Protein AF-A0A2N1M8S3-F1 (afdb_monomer)

Sequence (148 aa):
MSSIEKSQEIPKIRDFYKCYIYNEIRYNAAFYKNTVKIQTEELPTLDNLVKRKPHVYNSKWKCSMCFKDKETYSHLWKCEHLEQVYLNMIDKFQQYLQELILVNNQMENVNPDDIFKEISCCKIWDFNKAYNLSMLAKGFIYVDLVNS

Structure (mmCIF, N/CA/C/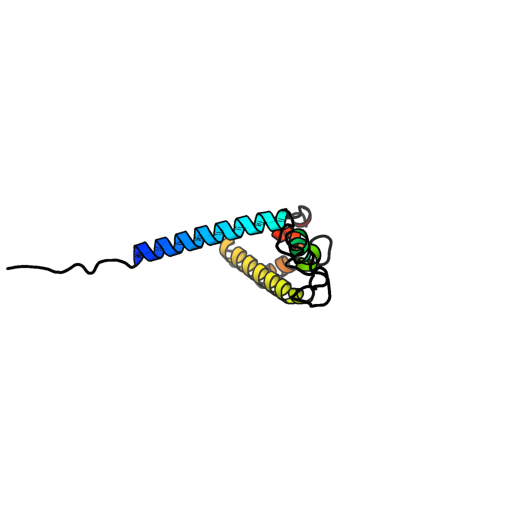O backbone):
data_AF-A0A2N1M8S3-F1
#
_entry.id   AF-A0A2N1M8S3-F1
#
loop_
_atom_site.group_PDB
_atom_site.id
_atom_site.type_symbol
_atom_site.label_atom_id
_atom_site.label_alt_id
_atom_site.label_comp_id
_atom_site.label_asym_id
_atom_site.label_entity_id
_atom_site.label_seq_id
_atom_site.pdbx_PDB_ins_code
_atom_site.Cartn_x
_atom_site.Cartn_y
_atom_site.Cartn_z
_atom_site.occupancy
_atom_site.B_iso_or_equiv
_atom_site.auth_seq_id
_atom_site.auth_comp_id
_atom_site.auth_asym_id
_atom_site.auth_atom_id
_atom_site.pdbx_PDB_model_num
ATOM 1 N N . MET A 1 1 ? 17.431 67.688 23.725 1.00 36.88 1 MET A N 1
ATOM 2 C CA . MET A 1 1 ? 17.643 67.473 22.275 1.00 36.88 1 MET A CA 1
ATOM 3 C C . MET A 1 1 ? 18.241 66.088 22.134 1.00 36.88 1 MET A C 1
ATOM 5 O O . MET A 1 1 ? 19.374 65.892 22.535 1.00 36.88 1 MET A O 1
ATOM 9 N N . SER A 1 2 ? 17.390 65.072 22.046 1.00 39.56 2 SER A N 1
ATOM 10 C CA . SER A 1 2 ? 16.729 64.535 20.839 1.00 39.56 2 SER A CA 1
ATOM 11 C C . SER A 1 2 ? 17.478 63.269 20.422 1.00 39.56 2 SER A C 1
ATOM 13 O O . SER A 1 2 ? 18.630 63.342 20.014 1.00 39.56 2 SER A O 1
ATOM 15 N N . SER A 1 3 ? 16.930 62.109 20.776 1.00 47.66 3 SER A N 1
ATOM 16 C CA . SER A 1 3 ? 16.146 61.264 19.862 1.00 47.66 3 SER A CA 1
ATOM 17 C C . SER A 1 3 ? 17.050 60.514 18.893 1.00 47.66 3 SER A C 1
ATOM 19 O O . SER A 1 3 ? 17.676 61.140 18.052 1.00 47.66 3 SER A O 1
ATOM 21 N N . ILE A 1 4 ? 17.080 59.188 19.021 1.00 39.88 4 ILE A N 1
ATOM 22 C CA . ILE A 1 4 ? 16.943 58.192 17.947 1.00 39.88 4 ILE A CA 1
ATOM 23 C C . ILE A 1 4 ? 16.958 56.831 18.669 1.00 39.88 4 ILE A C 1
ATOM 25 O O . ILE A 1 4 ? 17.985 56.172 18.818 1.00 39.88 4 ILE A O 1
ATOM 29 N N . GLU A 1 5 ? 15.793 56.424 19.176 1.00 44.25 5 GLU A N 1
ATOM 30 C CA . GLU A 1 5 ? 15.489 55.002 19.328 1.00 44.25 5 GLU A CA 1
ATOM 31 C C . GLU A 1 5 ? 15.394 54.444 17.906 1.00 44.25 5 GLU A C 1
ATOM 33 O O . GLU A 1 5 ? 14.417 54.679 17.193 1.00 44.25 5 GLU A O 1
ATOM 38 N N . LYS A 1 6 ? 16.448 53.766 17.440 1.00 41.09 6 LYS A N 1
ATOM 39 C CA . LYS A 1 6 ? 16.323 52.918 16.255 1.00 41.09 6 LYS A CA 1
ATOM 40 C C . LYS A 1 6 ? 15.478 51.728 16.673 1.00 41.09 6 LYS A C 1
ATOM 42 O O . LYS A 1 6 ? 15.955 50.849 17.386 1.00 41.09 6 LYS A O 1
ATOM 47 N N . SER A 1 7 ? 14.225 51.746 16.237 1.00 45.31 7 SER A N 1
ATOM 48 C CA . SER A 1 7 ? 13.371 50.576 16.115 1.00 45.31 7 SER A CA 1
ATOM 49 C C . SER A 1 7 ? 14.206 49.385 15.643 1.00 45.31 7 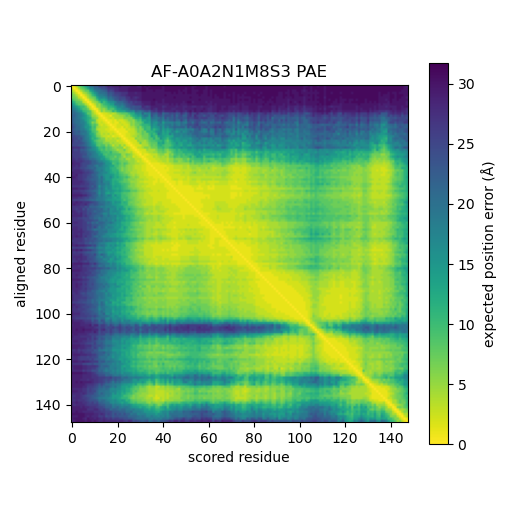SER A C 1
ATOM 51 O O . SER A 1 7 ? 14.668 49.337 14.503 1.00 45.31 7 SER A O 1
ATOM 53 N N . GLN A 1 8 ? 14.433 48.428 16.543 1.00 49.12 8 GLN A N 1
ATOM 54 C CA . GLN A 1 8 ? 14.851 47.090 16.154 1.00 49.12 8 GLN A CA 1
ATOM 55 C C . GLN A 1 8 ? 13.747 46.546 15.248 1.00 49.12 8 GLN A C 1
ATOM 57 O O . GLN A 1 8 ? 12.657 46.203 15.707 1.00 49.12 8 GLN A O 1
ATOM 62 N N . GLU A 1 9 ? 14.023 46.575 13.945 1.00 46.75 9 GLU A N 1
ATOM 63 C CA . GLU A 1 9 ? 13.202 45.996 12.892 1.00 46.75 9 GLU A CA 1
ATOM 64 C C . GLU A 1 9 ? 12.729 44.606 13.304 1.00 46.75 9 GLU A C 1
ATOM 66 O O . GLU A 1 9 ? 13.464 43.867 13.953 1.00 46.75 9 GLU A O 1
ATOM 71 N N . ILE A 1 10 ? 11.497 44.274 12.924 1.00 49.69 10 ILE A N 1
ATOM 72 C CA . ILE A 1 10 ? 10.813 43.000 13.130 1.00 49.69 10 ILE A CA 1
ATOM 73 C C . ILE A 1 10 ? 11.062 42.140 11.875 1.00 49.69 10 ILE A C 1
ATOM 75 O O . ILE A 1 10 ? 10.279 42.237 10.930 1.00 49.69 10 ILE A O 1
ATOM 79 N N . PRO A 1 11 ? 12.090 41.267 11.797 1.00 51.28 11 PRO A N 1
ATOM 80 C CA . PRO A 1 11 ? 12.325 40.415 10.637 1.00 51.28 11 PRO A CA 1
ATOM 81 C C . PRO A 1 11 ? 11.915 38.962 10.946 1.00 51.28 11 PRO A C 1
ATOM 83 O O . PRO A 1 11 ? 12.238 38.051 10.203 1.00 51.28 11 PRO A O 1
ATOM 86 N N . LYS A 1 12 ? 11.206 38.698 12.054 1.00 55.91 12 LYS A N 1
ATOM 87 C CA . LYS A 1 12 ? 10.995 37.319 12.543 1.00 55.91 12 LYS A CA 1
ATOM 88 C C . LYS A 1 12 ? 9.646 36.701 12.175 1.00 55.91 12 LYS A C 1
ATOM 90 O O . LYS A 1 12 ? 9.550 35.486 12.073 1.00 55.91 12 LYS A O 1
ATOM 95 N N . ILE A 1 13 ? 8.611 37.508 11.938 1.00 51.91 13 ILE A N 1
ATOM 96 C CA . ILE A 1 13 ? 7.247 36.994 11.711 1.00 51.91 13 ILE A CA 1
ATOM 97 C C . ILE A 1 13 ? 6.963 36.795 10.214 1.00 51.91 13 ILE A C 1
ATOM 99 O O . ILE A 1 13 ? 6.454 35.752 9.810 1.00 51.91 13 ILE A O 1
ATOM 103 N N . ARG A 1 14 ? 7.347 37.755 9.361 1.00 46.56 14 ARG A N 1
ATOM 104 C CA . ARG A 1 14 ? 7.103 37.681 7.908 1.00 46.56 14 ARG A CA 1
ATOM 105 C C . ARG A 1 14 ? 7.834 36.510 7.250 1.00 46.56 14 ARG A C 1
ATOM 107 O O . ARG A 1 14 ? 7.278 35.859 6.369 1.00 46.56 14 ARG A O 1
ATOM 114 N N . ASP A 1 15 ? 9.058 36.237 7.685 1.00 64.69 15 ASP A N 1
ATOM 115 C CA . ASP A 1 15 ? 9.873 35.158 7.127 1.00 64.69 15 ASP A CA 1
ATOM 116 C C . ASP A 1 15 ? 9.417 33.781 7.636 1.00 64.69 15 ASP A C 1
ATOM 118 O O . ASP A 1 15 ? 9.438 32.813 6.876 1.00 64.69 15 ASP A O 1
ATOM 122 N N . PHE A 1 16 ? 8.874 33.710 8.859 1.00 65.06 16 PHE A N 1
ATOM 123 C CA . PHE A 1 16 ? 8.205 32.515 9.378 1.00 65.06 16 PHE A CA 1
ATOM 124 C C . PHE A 1 16 ? 6.954 32.157 8.560 1.00 65.06 16 PHE A C 1
ATOM 126 O O . PHE A 1 16 ? 6.848 31.031 8.079 1.00 65.06 16 PHE A O 1
ATOM 133 N N . TYR A 1 17 ? 6.051 33.114 8.310 1.00 56.31 17 TYR A N 1
ATOM 134 C CA . TYR A 1 17 ? 4.852 32.863 7.495 1.00 56.31 17 TYR A CA 1
ATOM 135 C C . TYR A 1 17 ? 5.185 32.516 6.040 1.00 56.31 17 TYR A C 1
ATOM 137 O O . TYR A 1 17 ? 4.540 31.651 5.453 1.00 56.31 17 TYR A O 1
ATOM 145 N N . LYS A 1 18 ? 6.223 33.129 5.457 1.00 63.00 18 LYS A N 1
ATOM 146 C CA . LYS A 1 18 ? 6.707 32.743 4.122 1.00 63.00 18 LYS A CA 1
ATOM 147 C C . LYS A 1 18 ? 7.240 31.313 4.093 1.00 63.00 18 LYS A C 1
ATOM 149 O O . LYS A 1 18 ? 6.947 30.591 3.147 1.00 63.00 18 LYS A O 1
ATOM 154 N N . CYS A 1 19 ? 7.998 30.904 5.110 1.00 63.06 19 CYS A N 1
ATOM 155 C CA . CYS A 1 19 ? 8.498 29.536 5.240 1.00 63.06 19 CYS A CA 1
ATOM 156 C C . CYS A 1 19 ? 7.347 28.536 5.417 1.00 63.06 19 CYS A C 1
ATOM 158 O O . CYS A 1 19 ? 7.314 27.516 4.733 1.00 63.06 19 CYS A O 1
ATOM 160 N N . TYR A 1 20 ? 6.371 28.859 6.270 1.00 62.41 20 TYR A N 1
ATOM 161 C CA . TYR A 1 20 ? 5.179 28.042 6.488 1.00 62.41 20 TYR A CA 1
ATOM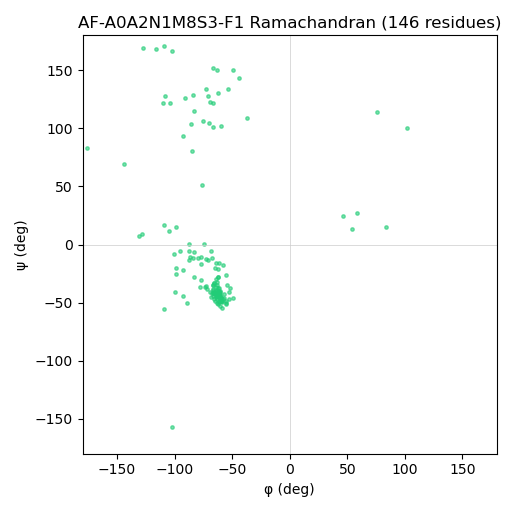 162 C C . TYR A 1 20 ? 4.386 27.844 5.192 1.00 62.41 20 TYR A C 1
ATOM 164 O O . TYR A 1 20 ? 4.226 26.710 4.752 1.00 62.41 20 TYR A O 1
ATOM 172 N N . ILE A 1 21 ? 4.007 28.933 4.514 1.00 66.50 21 ILE A N 1
ATOM 173 C CA . ILE A 1 21 ? 3.253 28.871 3.254 1.00 66.50 21 ILE A CA 1
ATOM 174 C C . ILE A 1 21 ? 4.060 28.164 2.158 1.00 66.50 21 ILE A C 1
ATOM 176 O O . ILE A 1 21 ? 3.513 27.370 1.400 1.00 66.50 21 ILE A O 1
ATOM 180 N N . TYR A 1 22 ? 5.371 28.402 2.065 1.00 66.81 22 TYR A N 1
ATOM 181 C CA . TYR A 1 22 ? 6.216 27.716 1.086 1.00 66.81 22 TYR A CA 1
ATOM 182 C C . TYR A 1 22 ? 6.271 26.204 1.335 1.00 66.81 22 TYR A C 1
ATOM 184 O O . TYR A 1 22 ? 6.150 25.419 0.392 1.00 66.81 22 TYR A O 1
ATOM 192 N N . ASN A 1 23 ? 6.427 25.789 2.593 1.00 58.56 23 ASN A N 1
ATOM 193 C CA . ASN A 1 23 ? 6.430 24.380 2.966 1.00 58.56 23 ASN A CA 1
ATOM 194 C C . ASN A 1 23 ? 5.057 23.742 2.749 1.00 58.56 23 ASN A C 1
ATOM 196 O O . ASN A 1 23 ? 5.000 22.629 2.239 1.00 58.56 23 ASN A O 1
ATOM 200 N N . GLU A 1 24 ? 3.973 24.454 3.046 1.00 60.62 24 GLU A N 1
ATOM 201 C CA . GLU A 1 24 ? 2.600 24.005 2.823 1.00 60.62 24 GLU A CA 1
ATOM 202 C C . GLU A 1 24 ? 2.299 23.834 1.326 1.00 60.62 24 GLU A C 1
ATOM 204 O O . GLU A 1 24 ? 1.867 22.766 0.899 1.00 60.62 24 GLU A O 1
ATOM 209 N N . ILE A 1 25 ? 2.631 24.822 0.485 1.00 66.06 25 ILE A N 1
ATOM 210 C CA . ILE A 1 25 ? 2.480 24.732 -0.977 1.00 66.06 25 ILE A CA 1
ATOM 211 C C . ILE A 1 25 ? 3.325 23.587 -1.541 1.00 66.06 25 ILE A C 1
ATOM 213 O O . ILE A 1 25 ? 2.855 22.821 -2.383 1.00 66.06 25 ILE A O 1
ATOM 217 N N . ARG A 1 26 ? 4.576 23.446 -1.090 1.00 65.06 26 ARG A N 1
ATOM 218 C CA . ARG A 1 26 ? 5.475 22.379 -1.544 1.00 65.06 26 ARG A CA 1
ATOM 219 C C . ARG A 1 26 ? 4.983 21.000 -1.110 1.00 65.06 26 ARG A C 1
ATOM 221 O O . ARG A 1 26 ? 5.046 20.069 -1.913 1.00 65.06 26 ARG A O 1
ATOM 228 N N . TYR A 1 27 ? 4.501 20.876 0.124 1.00 67.06 27 TYR A N 1
ATOM 229 C CA . TYR A 1 27 ? 3.905 19.654 0.653 1.00 67.06 27 TYR A CA 1
ATOM 230 C C . TYR A 1 27 ? 2.664 19.278 -0.152 1.00 67.06 27 TYR A C 1
ATOM 232 O O . TYR A 1 27 ? 2.595 18.169 -0.673 1.00 67.06 27 TYR A O 1
ATOM 240 N N . ASN A 1 28 ? 1.762 20.234 -0.372 1.00 68.00 28 ASN A N 1
ATOM 241 C CA . ASN A 1 28 ? 0.555 20.046 -1.166 1.00 68.00 28 ASN A CA 1
ATOM 242 C C . ASN A 1 28 ? 0.894 19.633 -2.603 1.00 68.00 28 ASN A C 1
ATOM 244 O O . ASN A 1 28 ? 0.392 18.627 -3.092 1.00 68.00 28 ASN A O 1
ATOM 248 N N . ALA A 1 29 ? 1.815 20.325 -3.277 1.00 69.88 29 ALA A N 1
ATOM 249 C CA . ALA A 1 29 ? 2.227 19.969 -4.634 1.00 69.88 29 ALA A CA 1
ATOM 250 C C . ALA A 1 29 ? 2.863 18.568 -4.717 1.00 69.88 29 ALA A C 1
ATOM 252 O O . ALA A 1 29 ? 2.590 17.815 -5.656 1.00 69.88 29 ALA A O 1
ATOM 253 N N . ALA A 1 30 ? 3.701 18.195 -3.743 1.00 70.00 30 ALA A N 1
ATOM 254 C CA . ALA A 1 30 ? 4.283 16.858 -3.666 1.00 70.00 30 ALA A CA 1
ATOM 255 C C . ALA A 1 30 ? 3.212 15.787 -3.404 1.00 70.00 30 ALA A C 1
ATOM 257 O O . ALA A 1 30 ? 3.221 14.740 -4.056 1.00 70.00 30 ALA A O 1
ATOM 258 N N . PHE A 1 31 ? 2.267 16.075 -2.511 1.00 72.00 31 PHE A N 1
ATOM 259 C CA . PHE A 1 31 ? 1.131 15.222 -2.186 1.00 72.00 31 PHE A CA 1
ATOM 260 C C . PHE A 1 31 ? 0.243 14.974 -3.414 1.00 72.00 31 PHE A C 1
ATOM 262 O O . PHE A 1 31 ? 0.054 13.821 -3.806 1.00 72.00 31 PHE A O 1
ATOM 269 N N . TYR A 1 32 ? -0.207 16.029 -4.103 1.00 73.62 32 TYR A N 1
ATOM 270 C CA . TYR A 1 32 ? -1.024 15.911 -5.318 1.00 73.62 32 TYR A CA 1
ATOM 271 C C . TYR A 1 32 ? -0.300 15.138 -6.424 1.00 73.62 32 TYR A C 1
ATOM 273 O O . TYR A 1 32 ? -0.864 14.226 -7.029 1.00 73.62 32 TYR A O 1
ATOM 281 N N . LYS A 1 33 ? 0.984 15.439 -6.657 1.00 79.81 33 LYS A N 1
ATOM 282 C CA . LYS A 1 33 ? 1.795 14.747 -7.668 1.00 79.81 33 LYS A CA 1
ATOM 283 C C . LYS A 1 33 ? 1.923 13.251 -7.390 1.00 79.81 33 LYS A C 1
ATOM 285 O O . LYS A 1 33 ? 1.900 12.453 -8.325 1.00 79.81 33 LYS A O 1
ATOM 290 N N . ASN A 1 34 ? 2.109 12.870 -6.130 1.00 77.81 34 ASN A N 1
ATOM 291 C CA . ASN A 1 34 ? 2.222 11.465 -5.753 1.00 77.81 34 ASN A CA 1
ATOM 292 C C . ASN A 1 34 ? 0.865 10.762 -5.809 1.00 77.81 34 ASN A C 1
ATOM 294 O O . ASN A 1 34 ? 0.810 9.633 -6.279 1.00 77.81 34 ASN A O 1
ATOM 298 N N . THR A 1 35 ? -0.218 11.448 -5.443 1.00 81.06 35 THR A N 1
ATOM 299 C CA . THR A 1 35 ? -1.587 10.918 -5.523 1.00 81.06 35 THR A CA 1
ATOM 300 C C . THR A 1 35 ? -1.952 10.527 -6.952 1.00 81.06 35 THR A C 1
ATOM 302 O O . THR A 1 35 ? -2.345 9.388 -7.191 1.00 81.06 35 THR A O 1
ATOM 305 N N . VAL A 1 36 ? -1.719 11.417 -7.926 1.00 85.12 36 VAL A N 1
ATOM 306 C CA . VAL A 1 36 ? -1.974 11.117 -9.347 1.00 85.12 36 VAL A CA 1
ATOM 307 C C . VAL A 1 36 ? -1.190 9.883 -9.786 1.00 85.12 36 VAL A C 1
ATOM 309 O O . VAL A 1 36 ? -1.758 8.969 -10.369 1.00 85.12 36 VAL A O 1
ATOM 312 N N . LYS A 1 37 ? 0.098 9.801 -9.438 1.00 88.56 37 LYS A N 1
ATOM 313 C CA . LYS A 1 37 ? 0.940 8.648 -9.789 1.00 88.56 37 LYS A CA 1
ATOM 314 C C . LYS A 1 37 ? 0.515 7.350 -9.111 1.00 88.56 37 LYS A C 1
ATOM 316 O O . LYS A 1 37 ? 0.726 6.282 -9.675 1.00 88.56 37 LYS A O 1
ATOM 321 N N . 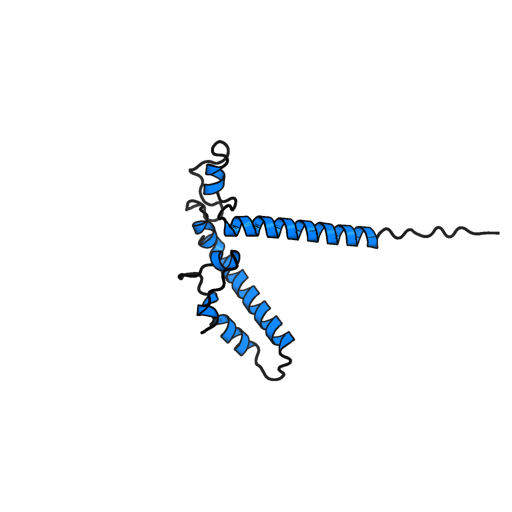ILE A 1 38 ? -0.017 7.417 -7.893 1.00 87.88 38 ILE A N 1
ATOM 322 C CA . ILE A 1 38 ? -0.570 6.250 -7.201 1.00 87.88 38 ILE A CA 1
ATOM 323 C C . ILE A 1 38 ? -1.811 5.765 -7.952 1.00 87.88 38 ILE A C 1
ATOM 325 O O . ILE A 1 38 ? -1.921 4.566 -8.200 1.00 87.88 38 ILE A O 1
ATOM 329 N N . GLN A 1 39 ? -2.694 6.678 -8.363 1.00 85.56 39 GLN A N 1
ATOM 330 C CA . GLN A 1 39 ? -3.912 6.362 -9.112 1.00 85.56 39 GLN A CA 1
ATOM 331 C C . GLN A 1 39 ? -3.627 5.807 -10.510 1.00 85.56 39 GLN A C 1
ATOM 333 O O . GLN A 1 39 ? -4.267 4.840 -10.915 1.00 85.56 39 GLN A O 1
ATOM 338 N N . THR A 1 40 ? -2.644 6.364 -11.217 1.00 88.88 40 THR A N 1
ATOM 339 C CA . THR A 1 40 ? -2.260 5.934 -12.572 1.00 88.88 40 THR A CA 1
ATOM 340 C C . THR A 1 40 ? -1.227 4.806 -12.596 1.00 88.88 40 THR A C 1
ATOM 342 O O . THR A 1 40 ? -0.815 4.378 -13.668 1.00 88.88 40 THR A O 1
ATOM 345 N N . GLU A 1 41 ? -0.790 4.318 -11.429 1.00 90.12 41 GLU A N 1
ATOM 346 C CA . GLU A 1 41 ? 0.268 3.303 -11.284 1.00 90.12 41 GLU A CA 1
ATOM 347 C C . GLU A 1 41 ? 1.623 3.713 -11.896 1.00 90.12 41 GLU A C 1
ATOM 349 O O . GLU A 1 41 ? 2.470 2.897 -12.257 1.00 90.12 41 GLU A O 1
ATOM 354 N N . GLU A 1 42 ? 1.866 5.020 -11.955 1.00 90.31 42 GLU A N 1
ATOM 355 C CA . GLU A 1 42 ? 3.027 5.659 -12.574 1.00 90.31 42 GLU A CA 1
ATOM 356 C C . GLU A 1 42 ? 4.129 6.055 -11.584 1.00 90.31 42 GLU A C 1
ATOM 358 O O . GLU A 1 42 ? 5.041 6.842 -11.912 1.00 90.31 42 GLU A O 1
ATOM 363 N N . LEU A 1 43 ? 4.052 5.514 -10.365 1.00 90.31 43 LEU A N 1
ATOM 364 C CA . LEU A 1 43 ? 5.102 5.620 -9.359 1.00 90.31 43 LEU A CA 1
ATOM 365 C C . LEU A 1 43 ? 6.470 5.242 -9.956 1.00 90.31 43 LEU A C 1
ATOM 367 O O . LEU A 1 43 ? 6.543 4.454 -10.904 1.00 90.31 43 LEU A O 1
ATOM 371 N N . PRO A 1 44 ? 7.571 5.819 -9.443 1.00 91.38 44 PRO A N 1
ATOM 372 C CA . PRO A 1 44 ? 8.919 5.551 -9.935 1.00 91.38 44 PRO A CA 1
ATOM 373 C C . PRO A 1 44 ? 9.437 4.185 -9.452 1.00 91.38 44 PRO A C 1
ATOM 375 O O . PRO A 1 44 ? 10.526 4.099 -8.900 1.00 91.38 44 PRO A O 1
ATOM 378 N N . THR A 1 45 ? 8.651 3.131 -9.647 1.00 93.75 45 THR A N 1
ATOM 379 C CA . THR A 1 45 ? 9.067 1.742 -9.460 1.00 93.75 45 THR A CA 1
ATOM 380 C C . THR A 1 45 ? 10.112 1.372 -10.503 1.00 93.75 45 THR A C 1
ATOM 382 O O . THR A 1 45 ? 10.118 1.918 -11.612 1.00 93.75 45 THR A O 1
ATOM 385 N N . LEU A 1 46 ? 10.995 0.430 -10.179 1.00 95.06 46 LEU A N 1
ATOM 386 C CA . LEU A 1 46 ? 12.044 -0.011 -11.095 1.00 95.06 46 LEU A CA 1
ATOM 387 C C . LEU A 1 46 ? 11.498 -0.428 -12.469 1.00 95.06 46 LEU A C 1
ATOM 389 O O . LEU A 1 46 ? 12.082 -0.065 -13.488 1.00 95.06 46 LEU A O 1
ATOM 393 N N . ASP A 1 47 ? 10.369 -1.138 -12.528 1.00 94.88 47 ASP A N 1
ATOM 394 C CA . ASP A 1 47 ? 9.750 -1.517 -13.801 1.00 94.88 47 ASP A CA 1
ATOM 395 C C . ASP A 1 47 ? 9.343 -0.302 -14.656 1.00 94.88 47 ASP A C 1
ATOM 397 O O . ASP A 1 47 ? 9.569 -0.298 -15.867 1.00 94.88 47 ASP A O 1
ATOM 401 N N . ASN A 1 48 ? 8.813 0.754 -14.040 1.00 95.38 48 ASN A N 1
ATOM 402 C CA . ASN A 1 48 ? 8.471 2.005 -14.708 1.00 95.38 48 ASN A CA 1
ATOM 403 C C . ASN A 1 48 ? 9.717 2.821 -15.075 1.00 95.38 48 ASN A C 1
ATOM 405 O O . ASN A 1 48 ? 9.757 3.448 -16.136 1.00 95.38 48 ASN A O 1
ATOM 409 N N . LEU A 1 49 ? 10.754 2.804 -14.237 1.00 95.88 49 LEU A N 1
ATOM 410 C CA . LEU A 1 49 ? 12.025 3.478 -14.502 1.00 95.88 49 LEU A CA 1
ATOM 411 C C . LEU A 1 49 ? 12.759 2.853 -15.695 1.00 95.88 49 LEU A C 1
ATOM 413 O O . LEU A 1 49 ? 13.228 3.587 -16.565 1.00 95.88 49 LEU A O 1
ATOM 417 N N . VAL A 1 50 ? 12.775 1.521 -15.797 1.00 96.19 50 VAL A N 1
ATOM 418 C CA . VAL A 1 50 ? 13.323 0.791 -16.952 1.00 96.19 50 VAL A CA 1
ATOM 419 C C . VAL A 1 50 ? 12.568 1.143 -18.236 1.00 96.19 50 VAL A C 1
ATOM 421 O O . VAL A 1 50 ? 13.208 1.404 -19.250 1.00 96.19 50 VAL A O 1
ATOM 424 N N . LYS A 1 51 ? 11.228 1.230 -18.203 1.00 94.88 51 LYS A N 1
ATOM 425 C CA . LYS A 1 51 ? 10.425 1.657 -19.369 1.00 94.88 51 LYS A CA 1
ATOM 426 C C . LYS A 1 51 ? 10.759 3.088 -19.810 1.00 94.88 51 LYS A C 1
ATOM 428 O O . LYS A 1 51 ? 10.869 3.354 -21.001 1.00 94.88 51 LYS A O 1
ATOM 433 N N . ARG A 1 52 ? 10.920 4.015 -18.857 1.00 95.62 52 ARG A N 1
ATOM 434 C CA . ARG A 1 52 ? 11.151 5.447 -19.133 1.00 95.62 52 ARG A CA 1
ATOM 435 C C . ARG A 1 52 ? 12.593 5.762 -19.542 1.00 95.62 52 ARG A C 1
ATOM 437 O O . ARG A 1 52 ? 12.808 6.661 -20.349 1.00 95.62 52 ARG A O 1
ATOM 444 N N . LYS A 1 53 ? 13.584 5.082 -18.953 1.00 96.06 53 LYS A N 1
ATOM 445 C CA . LYS A 1 53 ? 15.023 5.332 -19.166 1.00 96.06 53 LYS A CA 1
ATOM 446 C C . LYS A 1 53 ? 15.836 4.022 -19.149 1.00 96.06 53 LYS A C 1
ATOM 448 O O . LYS A 1 53 ? 16.647 3.819 -18.243 1.00 96.06 53 LYS A O 1
ATOM 453 N N . PRO A 1 54 ? 15.692 3.151 -20.164 1.00 96.12 54 PRO A N 1
ATOM 454 C CA . PRO A 1 54 ? 16.342 1.832 -20.188 1.00 96.12 54 PRO A CA 1
ATOM 455 C C . PRO A 1 54 ? 17.877 1.888 -20.251 1.00 96.12 54 PRO A C 1
ATOM 457 O O . PRO A 1 54 ? 18.543 0.929 -19.885 1.00 96.12 54 PRO A O 1
ATOM 460 N N . HIS A 1 55 ? 18.451 3.012 -20.691 1.00 96.19 55 HIS A N 1
ATOM 461 C CA . HIS A 1 55 ? 19.901 3.234 -20.700 1.00 96.19 55 HIS A CA 1
ATOM 462 C C . HIS A 1 55 ? 20.472 3.580 -19.313 1.00 96.19 55 HIS A C 1
ATOM 464 O O . HIS A 1 55 ? 21.680 3.498 -19.121 1.00 96.19 55 HIS A O 1
ATOM 470 N N . VAL A 1 56 ? 19.623 3.980 -18.356 1.00 97.19 56 VAL A N 1
ATOM 471 C CA . VAL A 1 56 ? 20.021 4.304 -16.973 1.00 97.19 56 VAL A CA 1
ATOM 472 C C . VAL A 1 56 ? 19.725 3.141 -16.029 1.00 97.19 56 VAL A C 1
ATOM 474 O O . VAL A 1 56 ? 20.524 2.844 -15.146 1.00 97.19 56 VAL A O 1
ATOM 477 N N . TYR A 1 57 ? 18.572 2.489 -16.201 1.00 96.00 57 TYR A N 1
ATOM 478 C CA . TYR A 1 57 ? 18.082 1.463 -15.282 1.00 96.00 57 TYR A CA 1
ATOM 479 C C . TYR A 1 57 ? 18.179 0.071 -15.902 1.00 96.00 57 TYR A C 1
ATOM 481 O O . TYR A 1 57 ? 17.658 -0.173 -16.990 1.00 96.00 57 TYR A O 1
ATOM 489 N N . ASN A 1 58 ? 18.807 -0.862 -15.185 1.00 95.00 58 ASN A N 1
ATOM 490 C CA . ASN A 1 58 ? 18.972 -2.238 -15.646 1.00 95.00 58 ASN A CA 1
ATOM 491 C C . ASN A 1 58 ? 17.727 -3.080 -15.330 1.00 95.00 58 ASN A C 1
ATOM 493 O O . ASN A 1 58 ? 17.294 -3.165 -14.182 1.00 95.00 58 ASN A O 1
ATOM 497 N N . SER A 1 59 ? 17.191 -3.771 -16.336 1.00 94.19 59 SER A N 1
ATOM 498 C CA . SER A 1 59 ? 16.025 -4.657 -16.199 1.00 94.19 59 SER A CA 1
ATOM 499 C C . SER A 1 59 ? 16.254 -5.873 -15.293 1.00 94.19 59 SER A C 1
ATOM 501 O O . SER A 1 59 ? 15.283 -6.494 -14.865 1.00 94.19 59 SER A O 1
ATOM 503 N N . LYS A 1 60 ? 17.516 -6.206 -14.990 1.00 95.25 60 LYS A N 1
ATOM 504 C CA . LYS A 1 60 ? 17.917 -7.271 -14.059 1.00 95.25 60 LYS A CA 1
ATOM 505 C C . LYS A 1 60 ? 17.984 -6.814 -12.601 1.00 95.25 60 LYS A C 1
ATOM 507 O O . LYS A 1 60 ? 18.163 -7.660 -11.727 1.00 95.25 60 LYS A O 1
ATOM 512 N N . TRP A 1 61 ? 17.909 -5.508 -12.326 1.00 95.50 61 TRP A N 1
ATOM 513 C CA . TRP A 1 61 ? 17.872 -5.029 -10.947 1.00 95.50 61 TRP A CA 1
ATOM 514 C C . TRP A 1 61 ? 16.610 -5.537 -10.243 1.00 95.50 61 TRP A C 1
ATOM 516 O O . TRP A 1 61 ? 15.575 -5.803 -10.858 1.00 95.50 61 TRP A O 1
ATOM 526 N N . LYS A 1 62 ? 16.739 -5.716 -8.935 1.00 94.94 62 LYS A N 1
ATOM 527 C CA . LYS A 1 62 ? 15.685 -6.203 -8.049 1.00 94.94 62 LYS A CA 1
ATOM 528 C C . LYS A 1 62 ? 15.213 -5.061 -7.160 1.00 94.94 62 LYS A C 1
ATOM 530 O O . LYS A 1 62 ? 15.833 -3.998 -7.149 1.00 94.94 62 LYS A O 1
ATOM 535 N N . CYS A 1 63 ? 14.128 -5.278 -6.427 1.00 93.19 63 CYS A N 1
ATOM 536 C CA . CYS A 1 63 ? 13.670 -4.323 -5.427 1.00 93.19 63 CYS A CA 1
ATOM 537 C C . CYS A 1 63 ? 14.791 -3.978 -4.450 1.00 93.19 63 CYS A C 1
ATOM 539 O O . CYS A 1 63 ? 15.474 -4.867 -3.944 1.00 93.19 63 CYS A O 1
ATOM 541 N N . SER A 1 64 ? 14.959 -2.686 -4.179 1.00 89.56 64 SER A N 1
ATOM 542 C CA . SER A 1 64 ? 15.968 -2.185 -3.244 1.00 89.56 64 SER A CA 1
ATOM 543 C C . SER A 1 64 ? 15.652 -2.508 -1.783 1.00 89.56 64 SER A C 1
ATOM 545 O O . SER A 1 64 ? 16.524 -2.364 -0.935 1.00 89.56 64 SER A O 1
ATOM 547 N N . MET A 1 65 ? 14.421 -2.935 -1.487 1.00 90.12 65 MET A N 1
ATOM 548 C CA . MET A 1 65 ? 13.995 -3.287 -0.133 1.00 90.12 65 MET A CA 1
ATOM 549 C C . MET A 1 65 ? 14.265 -4.762 0.169 1.00 90.12 65 MET A C 1
ATOM 551 O O . MET A 1 65 ? 14.874 -5.072 1.187 1.00 90.12 65 MET A O 1
ATOM 555 N N . CYS A 1 66 ? 13.841 -5.674 -0.718 1.00 92.12 66 CYS A N 1
ATOM 556 C CA . CYS A 1 66 ? 13.988 -7.117 -0.491 1.00 92.12 66 CYS A CA 1
ATOM 557 C C . CYS A 1 66 ? 15.184 -7.756 -1.198 1.00 92.12 66 CYS A C 1
ATOM 559 O O . CYS A 1 66 ? 15.586 -8.854 -0.832 1.00 92.12 66 CYS A O 1
ATOM 561 N N . PHE A 1 67 ? 15.730 -7.125 -2.243 1.00 91.88 67 PHE A N 1
ATOM 562 C CA . PHE A 1 67 ? 16.800 -7.665 -3.094 1.00 91.88 67 PHE A CA 1
ATOM 563 C C . PHE A 1 67 ? 16.514 -9.052 -3.711 1.00 91.88 67 PHE A C 1
ATOM 565 O O . PHE A 1 67 ? 17.417 -9.692 -4.258 1.00 91.88 67 PHE A O 1
ATOM 572 N N . LYS A 1 68 ? 15.260 -9.522 -3.673 1.00 91.69 68 LYS A N 1
ATOM 573 C CA . LYS A 1 68 ? 14.837 -10.858 -4.125 1.00 91.69 68 LYS A CA 1
ATOM 574 C C . LYS A 1 68 ? 14.025 -10.797 -5.411 1.00 91.69 68 LYS A C 1
ATOM 576 O O . LYS A 1 68 ? 14.439 -11.398 -6.407 1.00 91.69 68 LYS A O 1
ATOM 581 N N . ASP A 1 69 ? 12.946 -10.023 -5.394 1.00 93.12 69 ASP A N 1
ATOM 582 C CA . ASP A 1 69 ? 11.964 -9.955 -6.472 1.00 93.12 69 ASP A CA 1
ATOM 583 C C . ASP A 1 69 ? 12.131 -8.713 -7.347 1.00 93.12 69 ASP A C 1
ATOM 585 O O . ASP A 1 69 ? 12.821 -7.747 -7.008 1.00 93.12 69 ASP A O 1
ATOM 589 N N . LYS A 1 70 ? 11.466 -8.732 -8.503 1.00 93.94 70 LYS A N 1
ATOM 590 C CA . LYS A 1 70 ? 11.363 -7.566 -9.377 1.00 93.94 70 LYS A CA 1
ATOM 591 C C . LYS A 1 70 ? 10.448 -6.522 -8.739 1.00 93.94 70 LYS A C 1
ATOM 593 O O . LYS A 1 70 ? 9.293 -6.805 -8.429 1.00 93.94 70 LYS A O 1
ATOM 598 N N . GLU A 1 71 ? 10.931 -5.289 -8.634 1.00 94.50 71 GLU A N 1
ATOM 599 C CA . GLU A 1 71 ? 10.108 -4.180 -8.159 1.00 94.50 71 GLU A CA 1
ATOM 600 C C . GLU A 1 71 ? 9.131 -3.719 -9.242 1.00 94.50 71 GLU A C 1
ATOM 602 O O . GLU A 1 71 ? 9.496 -3.093 -10.238 1.00 94.50 71 GLU A O 1
ATOM 607 N N . THR A 1 72 ? 7.872 -4.072 -9.023 1.00 93.50 72 THR A N 1
ATOM 608 C CA . THR A 1 72 ? 6.702 -3.647 -9.791 1.00 93.50 72 THR A CA 1
ATOM 609 C C . THR A 1 72 ? 5.774 -2.843 -8.888 1.00 93.50 72 THR A C 1
ATOM 611 O O . THR A 1 72 ? 5.916 -2.883 -7.663 1.00 93.50 72 THR A O 1
ATOM 614 N N . TYR A 1 73 ? 4.774 -2.175 -9.468 1.00 91.19 73 TYR A N 1
ATOM 615 C CA . TYR A 1 73 ? 3.736 -1.507 -8.679 1.00 91.19 73 TYR A CA 1
ATOM 616 C C . TYR A 1 73 ? 3.078 -2.456 -7.666 1.00 91.19 73 TYR A C 1
ATOM 618 O O . TYR A 1 73 ? 2.990 -2.123 -6.492 1.00 91.19 73 TYR A O 1
ATOM 626 N N . SER A 1 74 ? 2.694 -3.674 -8.069 1.00 88.81 74 SER A N 1
ATOM 627 C CA . SER A 1 74 ? 2.099 -4.638 -7.131 1.00 88.81 74 SER A CA 1
ATOM 628 C C . SER A 1 74 ? 3.082 -5.122 -6.064 1.00 88.81 74 SER A C 1
ATOM 630 O O . SER A 1 74 ? 2.648 -5.390 -4.946 1.00 88.81 74 SER A O 1
ATOM 632 N N . HIS A 1 75 ? 4.368 -5.280 -6.395 1.00 90.38 75 HIS A N 1
ATOM 633 C CA . HIS A 1 75 ? 5.376 -5.702 -5.420 1.00 90.38 75 HIS A CA 1
ATOM 634 C C . HIS A 1 75 ? 5.583 -4.636 -4.345 1.00 90.38 75 HIS A C 1
ATOM 636 O O . HIS A 1 75 ? 5.707 -4.990 -3.180 1.00 90.38 75 HIS A O 1
ATOM 642 N N . LEU A 1 76 ? 5.559 -3.348 -4.713 1.00 87.44 76 LEU A N 1
ATOM 643 C CA . LEU A 1 76 ? 5.710 -2.241 -3.768 1.00 87.44 76 LEU A CA 1
ATOM 644 C C . LEU A 1 76 ? 4.774 -2.399 -2.564 1.00 87.44 76 LEU A C 1
ATOM 646 O O . LEU A 1 76 ? 5.235 -2.295 -1.441 1.00 87.44 76 LEU A O 1
ATOM 650 N N . TRP A 1 77 ? 3.501 -2.731 -2.797 1.00 84.94 77 TRP A N 1
ATOM 651 C CA . TRP A 1 77 ? 2.475 -2.856 -1.751 1.00 84.94 77 TRP A CA 1
ATOM 652 C C . TRP A 1 77 ? 2.454 -4.201 -1.015 1.00 84.94 77 TRP A C 1
ATOM 654 O O . TRP A 1 77 ? 1.666 -4.365 -0.090 1.00 84.94 77 TRP A O 1
ATOM 664 N N . LYS A 1 78 ? 3.257 -5.177 -1.452 1.00 85.00 78 LYS A N 1
ATOM 665 C CA . LYS A 1 78 ? 3.287 -6.553 -0.919 1.00 85.00 78 LYS A CA 1
ATOM 666 C C . LYS A 1 78 ? 4.695 -7.014 -0.540 1.00 85.00 78 LYS A C 1
ATOM 668 O O . LYS A 1 78 ? 4.920 -8.197 -0.312 1.00 85.00 78 LYS A O 1
ATOM 673 N N . CYS A 1 79 ? 5.664 -6.105 -0.546 1.00 88.75 79 CYS A N 1
ATOM 674 C CA . CYS A 1 79 ? 7.042 -6.434 -0.235 1.00 88.75 79 CYS A CA 1
ATOM 675 C C . CYS A 1 79 ? 7.141 -6.841 1.240 1.00 88.75 79 CYS A C 1
ATOM 677 O O . CYS A 1 79 ? 6.824 -6.041 2.116 1.00 88.75 79 CYS A O 1
ATOM 679 N N . GLU A 1 80 ? 7.620 -8.058 1.508 1.00 86.56 80 GLU A N 1
ATOM 680 C CA . GLU A 1 80 ? 7.769 -8.608 2.869 1.00 86.56 80 GLU A CA 1
ATOM 681 C C . GLU A 1 80 ? 8.609 -7.689 3.776 1.00 86.56 80 GLU A C 1
ATOM 683 O O . GLU A 1 80 ? 8.311 -7.489 4.947 1.00 86.56 80 GLU A O 1
ATOM 688 N N . HIS A 1 81 ? 9.619 -7.021 3.213 1.00 87.00 81 HIS A N 1
ATOM 689 C CA . HIS A 1 81 ? 10.481 -6.102 3.957 1.00 87.00 81 HIS A CA 1
ATOM 690 C C . HIS A 1 81 ? 9.793 -4.777 4.327 1.00 87.00 81 HIS A C 1
ATOM 692 O O . HIS A 1 81 ? 10.326 -4.013 5.131 1.00 87.00 81 HIS A O 1
ATOM 698 N N . LEU A 1 82 ? 8.625 -4.494 3.747 1.00 84.12 82 LEU A N 1
ATOM 699 C CA . LEU A 1 82 ? 7.774 -3.361 4.103 1.00 84.12 82 LEU A CA 1
ATOM 700 C C . LEU A 1 82 ? 6.603 -3.762 5.004 1.00 84.12 82 LEU A C 1
ATOM 702 O O . LEU A 1 82 ? 5.938 -2.878 5.537 1.00 84.12 82 LEU A O 1
ATOM 706 N N . GLU A 1 83 ? 6.374 -5.056 5.234 1.00 83.00 83 GLU A N 1
ATOM 707 C CA . GLU A 1 83 ? 5.246 -5.555 6.025 1.00 83.00 83 GLU A CA 1
ATOM 708 C C . GLU A 1 83 ? 5.207 -4.927 7.420 1.00 83.00 83 GLU A C 1
ATOM 710 O O . GLU A 1 83 ? 4.202 -4.335 7.804 1.00 83.00 83 GLU A O 1
ATOM 715 N N . GLN A 1 84 ? 6.329 -4.937 8.145 1.00 84.69 84 GLN A N 1
ATOM 716 C CA . GLN A 1 84 ? 6.385 -4.330 9.476 1.00 84.69 84 GLN A CA 1
ATOM 717 C C . GLN A 1 84 ? 6.136 -2.817 9.445 1.00 84.69 84 GLN A C 1
ATOM 719 O O . GLN A 1 84 ? 5.526 -2.264 10.358 1.00 84.69 84 GLN A O 1
ATOM 724 N N . VAL A 1 85 ? 6.593 -2.131 8.392 1.00 86.25 85 VAL A N 1
ATOM 725 C CA . VAL A 1 85 ? 6.336 -0.694 8.218 1.00 86.25 85 VAL A CA 1
ATOM 726 C C . VAL A 1 85 ? 4.837 -0.456 8.068 1.00 86.25 85 VAL A C 1
ATOM 728 O O . VAL A 1 85 ? 4.296 0.451 8.697 1.00 86.25 85 VAL A O 1
ATOM 731 N N . TYR A 1 86 ? 4.162 -1.293 7.285 1.00 82.50 86 TYR A N 1
ATOM 732 C CA . TYR A 1 86 ? 2.725 -1.219 7.082 1.00 82.50 86 TYR A CA 1
ATOM 733 C C . TYR A 1 86 ? 1.932 -1.529 8.344 1.00 82.50 86 TYR A C 1
ATOM 735 O O . TYR A 1 86 ? 1.056 -0.744 8.697 1.00 82.50 86 TYR A O 1
ATOM 743 N N . LEU A 1 87 ? 2.275 -2.598 9.063 1.00 85.00 87 LEU A N 1
ATOM 744 C CA . LEU A 1 87 ? 1.642 -2.940 10.340 1.00 85.00 87 LEU A CA 1
ATOM 745 C C . LEU A 1 87 ? 1.769 -1.795 11.351 1.00 85.00 87 LEU A C 1
ATOM 747 O O . LEU A 1 87 ? 0.783 -1.415 11.975 1.00 85.00 87 LEU A O 1
ATOM 751 N N . ASN A 1 88 ? 2.942 -1.161 11.430 1.00 88.44 88 ASN A N 1
ATOM 752 C CA . ASN A 1 88 ? 3.150 -0.001 12.296 1.00 88.44 88 ASN A CA 1
ATOM 753 C C . ASN A 1 88 ? 2.338 1.228 11.852 1.00 88.44 88 ASN A C 1
ATOM 755 O O . ASN A 1 88 ? 1.918 2.025 12.688 1.00 88.44 88 ASN A O 1
ATOM 759 N N . MET A 1 89 ? 2.147 1.434 10.545 1.00 85.81 89 MET A N 1
ATOM 760 C CA . MET A 1 89 ? 1.294 2.515 10.037 1.00 85.81 89 MET A CA 1
ATOM 761 C C . MET A 1 89 ? -0.176 2.277 10.383 1.00 85.81 89 MET A C 1
ATOM 763 O O . MET A 1 89 ? -0.860 3.220 10.770 1.00 85.81 89 MET A O 1
ATOM 767 N N . ILE A 1 90 ? -0.640 1.033 10.255 1.00 85.50 90 ILE A N 1
ATOM 768 C CA . ILE A 1 90 ? -2.010 0.630 10.583 1.00 85.50 90 ILE A CA 1
ATOM 769 C C . ILE A 1 90 ? -2.274 0.848 12.071 1.00 85.50 90 ILE A C 1
ATOM 771 O O . ILE A 1 90 ? -3.220 1.552 12.401 1.00 85.50 90 ILE A O 1
ATOM 775 N N . ASP A 1 91 ? -1.400 0.343 12.943 1.00 88.44 91 ASP A N 1
ATOM 776 C CA . ASP A 1 91 ? -1.508 0.505 14.399 1.00 88.44 91 ASP A CA 1
ATOM 777 C C . ASP A 1 91 ? -1.597 1.986 14.804 1.00 88.44 91 ASP A C 1
ATOM 779 O O . ASP A 1 91 ? -2.533 2.409 15.483 1.00 88.44 91 ASP A O 1
ATOM 783 N N . LYS A 1 92 ? -0.694 2.824 14.277 1.00 90.12 92 LYS A N 1
ATOM 784 C CA . LYS A 1 92 ? -0.729 4.275 14.521 1.00 90.12 92 LYS A CA 1
ATOM 785 C C . LYS A 1 92 ? -2.006 4.936 14.020 1.00 90.12 92 LYS A C 1
ATOM 787 O O . LYS A 1 92 ? -2.497 5.877 14.637 1.00 90.12 92 LYS A O 1
ATOM 792 N N . PHE A 1 93 ? -2.525 4.489 12.883 1.00 87.06 93 PHE A N 1
ATOM 793 C CA . PHE A 1 93 ? -3.750 5.044 12.330 1.00 87.06 93 PHE A CA 1
ATOM 794 C C . PHE A 1 93 ? -4.978 4.620 13.147 1.00 87.06 93 PHE A C 1
ATOM 796 O O . PHE A 1 93 ? -5.849 5.448 13.394 1.00 87.06 93 PHE A O 1
ATOM 803 N N . GLN A 1 94 ? -5.020 3.381 13.639 1.00 88.38 94 GLN A N 1
ATOM 804 C CA . GLN A 1 94 ? -6.064 2.901 14.548 1.00 88.38 94 GLN A CA 1
ATOM 805 C C . GLN A 1 94 ? -6.062 3.679 15.873 1.00 88.38 94 GLN A C 1
ATOM 807 O O . GLN A 1 94 ? -7.122 4.126 16.308 1.00 88.38 94 GLN A O 1
ATOM 812 N N . GLN A 1 95 ? -4.884 3.917 16.462 1.00 90.25 95 GLN A N 1
ATOM 813 C CA . GLN A 1 95 ? -4.720 4.763 17.655 1.00 90.25 95 GLN A CA 1
ATOM 814 C C . GLN A 1 95 ? -5.213 6.193 17.402 1.00 90.25 95 GLN A C 1
ATOM 816 O O . GLN A 1 95 ? -5.998 6.732 18.176 1.00 90.25 95 GLN A O 1
ATOM 821 N N . TYR A 1 96 ? -4.833 6.788 16.269 1.00 89.94 96 TYR A N 1
ATOM 822 C CA . TYR A 1 96 ? -5.292 8.126 15.900 1.00 89.94 96 TYR A CA 1
ATOM 823 C C . TYR A 1 96 ? -6.820 8.207 15.730 1.00 89.94 96 TYR A C 1
ATOM 825 O O . TYR A 1 96 ? -7.450 9.167 16.172 1.00 89.94 96 TYR A O 1
ATOM 833 N N . LEU A 1 97 ? -7.444 7.196 15.118 1.00 88.69 97 LEU A N 1
ATOM 834 C CA . LEU A 1 97 ? -8.903 7.131 14.993 1.00 88.69 97 LEU A CA 1
ATOM 835 C C . LEU A 1 97 ? -9.590 7.019 16.359 1.00 88.69 97 LEU A C 1
ATOM 837 O O . LEU A 1 97 ? -10.590 7.698 16.587 1.00 88.69 97 LEU A O 1
ATOM 841 N N . GLN A 1 98 ? -9.045 6.206 17.266 1.00 89.44 98 GLN A N 1
ATOM 842 C CA . GLN A 1 98 ? -9.538 6.089 18.637 1.00 89.44 98 GLN A CA 1
ATOM 843 C C . GLN A 1 98 ? -9.496 7.448 19.351 1.00 89.44 98 GLN A C 1
ATOM 845 O O . GLN A 1 98 ? -10.506 7.873 19.911 1.00 89.44 98 GLN A O 1
ATOM 850 N N . GLU A 1 99 ? -8.370 8.165 19.277 1.00 88.56 99 GLU A N 1
ATOM 851 C CA . GLU A 1 99 ? -8.221 9.507 19.853 1.00 88.56 99 GLU A CA 1
ATOM 852 C C . GLU A 1 99 ? -9.258 10.490 19.291 1.00 88.56 99 GLU A C 1
ATOM 854 O O . GLU A 1 99 ? -9.928 11.189 20.053 1.00 88.56 99 GLU A O 1
ATOM 859 N N . LEU A 1 100 ? -9.448 10.517 17.967 1.00 87.56 100 LEU A N 1
ATOM 860 C CA . LEU A 1 100 ? -10.444 11.380 17.325 1.00 87.56 100 LEU A CA 1
ATOM 861 C C . LEU A 1 100 ? -11.874 11.075 17.786 1.00 87.56 100 LEU A C 1
ATOM 863 O O . LEU A 1 100 ? -12.659 11.996 18.021 1.00 87.56 100 LEU A O 1
ATOM 867 N N . ILE A 1 101 ? -12.228 9.795 17.905 1.00 86.75 101 ILE A N 1
ATOM 868 C CA . ILE A 1 101 ? -13.551 9.359 18.366 1.00 86.75 101 ILE A CA 1
ATOM 869 C C . ILE A 1 101 ? -13.769 9.790 19.817 1.00 86.75 101 ILE A C 1
ATOM 871 O O . ILE A 1 101 ? -14.831 10.331 20.128 1.00 86.75 101 ILE A O 1
ATOM 875 N N . LEU A 1 102 ? -12.776 9.601 20.687 1.00 86.00 102 LEU A N 1
ATOM 876 C CA . LEU A 1 102 ? -12.854 9.989 22.097 1.00 86.00 102 LEU A CA 1
ATOM 877 C C . LEU A 1 102 ? -13.024 11.503 22.266 1.00 86.00 102 LEU A C 1
ATOM 879 O O . LEU A 1 102 ? -13.887 11.942 23.024 1.00 86.00 102 LEU A O 1
ATOM 883 N N . VAL A 1 103 ? -12.253 12.302 21.521 1.00 86.31 103 VAL A N 1
ATOM 884 C CA . VAL A 1 103 ? -12.335 13.772 21.564 1.00 86.31 103 VAL A CA 1
ATOM 885 C C . VAL A 1 103 ? -13.699 14.277 21.084 1.00 86.31 103 VAL A C 1
ATOM 887 O O . VAL A 1 103 ? -14.249 15.209 21.669 1.00 86.31 103 VAL A O 1
ATOM 890 N N . ASN A 1 104 ? -14.265 13.667 20.039 1.00 83.12 104 ASN A N 1
ATOM 891 C CA . ASN A 1 104 ? -15.501 14.150 19.423 1.00 83.12 104 ASN A CA 1
ATOM 892 C C . ASN A 1 104 ? -16.781 13.697 20.137 1.00 83.12 104 ASN A C 1
ATOM 894 O O . ASN A 1 104 ? -17.790 14.393 20.051 1.00 83.12 104 ASN A O 1
ATOM 898 N N . ASN A 1 105 ? -16.774 12.548 20.818 1.00 73.88 105 ASN A N 1
ATOM 899 C CA . ASN A 1 105 ? -18.012 11.970 21.343 1.00 73.88 105 ASN A CA 1
ATOM 900 C C . ASN A 1 105 ? -18.463 12.523 22.706 1.00 73.88 105 ASN A C 1
ATOM 902 O O . ASN A 1 105 ? -19.594 12.251 23.092 1.00 73.88 105 ASN A O 1
ATOM 906 N N . GLN A 1 106 ? -17.645 13.290 23.444 1.00 67.31 106 GLN A N 1
ATOM 907 C CA . GLN A 1 106 ? -17.963 13.752 24.8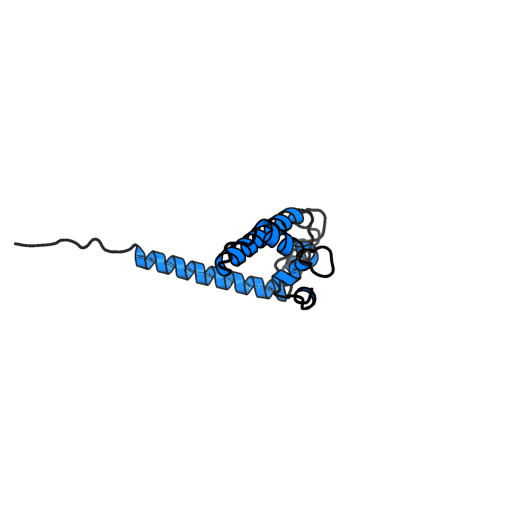20 1.00 67.31 106 GLN A CA 1
ATOM 908 C C . GLN A 1 106 ? -18.523 12.633 25.732 1.00 67.31 106 GLN A C 1
ATOM 910 O O . GLN A 1 106 ? -19.280 12.890 26.667 1.00 67.31 106 GLN A O 1
ATOM 915 N N . MET A 1 107 ? -18.214 11.366 25.440 1.00 60.75 107 MET A N 1
ATOM 916 C CA . MET A 1 107 ? -18.834 10.232 26.112 1.00 60.75 107 MET A CA 1
ATOM 917 C C . MET A 1 107 ? -18.069 9.926 27.393 1.00 60.75 107 MET A C 1
ATOM 919 O O . MET A 1 107 ? -17.010 9.312 27.360 1.00 60.75 107 MET A O 1
ATOM 923 N N . GLU A 1 108 ? -18.636 10.314 28.533 1.00 61.44 108 GLU A N 1
ATOM 924 C CA . GLU A 1 108 ? -18.022 10.121 29.855 1.00 61.44 108 GLU A CA 1
ATOM 925 C C . GLU A 1 108 ? -17.944 8.647 30.310 1.00 61.44 108 GLU A C 1
ATOM 927 O O . GLU A 1 108 ? -17.345 8.366 31.342 1.00 61.44 108 GLU A 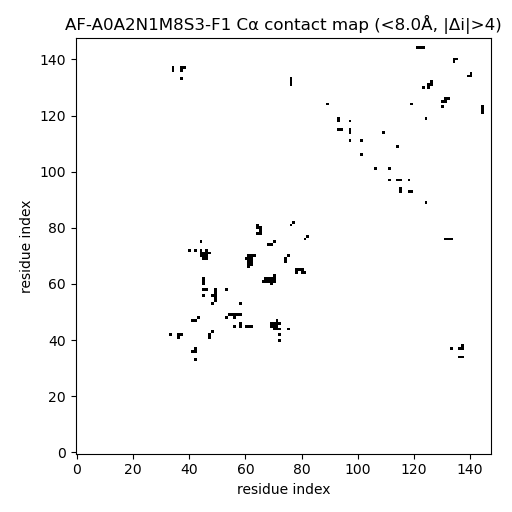O 1
ATOM 932 N N . ASN A 1 109 ? -18.513 7.692 29.558 1.00 71.06 109 ASN A N 1
ATOM 933 C CA . ASN A 1 109 ? -18.657 6.292 29.993 1.00 71.06 109 ASN A CA 1
ATOM 934 C C . ASN A 1 109 ? -18.198 5.226 2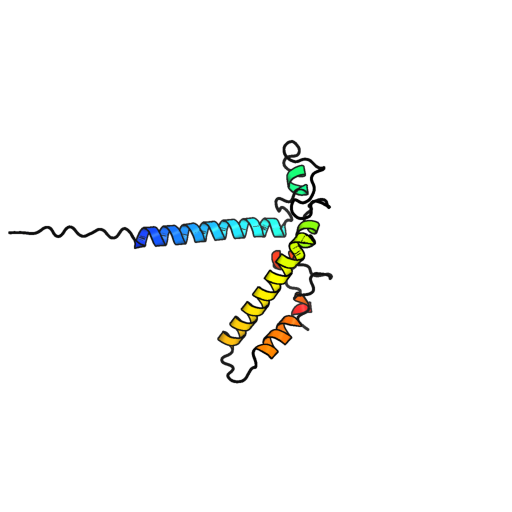8.980 1.00 71.06 109 ASN A C 1
ATOM 936 O O . ASN A 1 109 ? -18.431 4.042 29.220 1.00 71.06 109 ASN A O 1
ATOM 940 N N . VAL A 1 110 ? -17.578 5.592 27.852 1.00 75.81 110 VAL A N 1
ATOM 941 C CA . VAL A 1 110 ? -17.076 4.583 26.900 1.00 75.81 110 VAL A CA 1
ATOM 942 C C . VAL A 1 110 ? -15.635 4.225 27.232 1.00 75.81 110 VAL A C 1
ATOM 944 O O . VAL A 1 110 ? -14.773 5.096 27.316 1.00 75.81 110 VAL A O 1
ATOM 947 N N . ASN A 1 111 ? -15.376 2.931 27.404 1.00 84.56 111 ASN A N 1
ATOM 948 C CA . ASN A 1 111 ? -14.033 2.413 27.603 1.00 84.56 111 ASN A CA 1
ATOM 949 C C . ASN A 1 111 ? -13.219 2.552 26.298 1.00 84.56 111 ASN A C 1
ATOM 951 O O . ASN A 1 111 ? -13.624 1.994 25.273 1.00 84.56 111 ASN A O 1
ATOM 955 N N . PRO A 1 112 ? -12.068 3.250 26.310 1.00 84.19 112 PRO A N 1
ATOM 956 C CA . PRO A 1 112 ? -11.188 3.355 25.151 1.00 84.19 112 PRO A CA 1
ATOM 957 C C . PRO A 1 112 ? -10.824 2.001 24.533 1.00 84.19 112 PRO A C 1
ATOM 959 O O . PRO A 1 112 ? -10.772 1.895 23.307 1.00 84.19 112 PRO A O 1
ATOM 962 N N . ASP A 1 113 ? -10.616 0.968 25.350 1.00 87.75 113 ASP A N 1
ATOM 963 C CA . ASP A 1 113 ? -10.224 -0.359 24.864 1.00 87.75 113 ASP A CA 1
ATOM 964 C C . ASP A 1 113 ? -11.328 -1.020 24.029 1.00 87.75 113 ASP A C 1
ATOM 966 O O . ASP A 1 113 ? -11.035 -1.721 23.058 1.00 87.75 113 ASP A O 1
ATOM 970 N N . ASP A 1 114 ? -12.597 -0.756 24.355 1.00 87.31 114 ASP A N 1
ATOM 971 C CA . ASP A 1 114 ? -13.735 -1.275 23.593 1.00 87.31 114 ASP A CA 1
ATOM 972 C C . ASP A 1 114 ? -13.802 -0.614 22.207 1.00 87.31 114 ASP A C 1
ATOM 974 O O . ASP A 1 114 ? -13.955 -1.309 21.202 1.00 87.31 114 ASP A O 1
ATOM 978 N N . ILE A 1 115 ? -13.558 0.701 22.129 1.00 86.06 115 ILE A N 1
ATOM 979 C CA . ILE A 1 115 ? -13.449 1.426 20.850 1.00 86.06 115 ILE A CA 1
ATOM 980 C C . ILE A 1 115 ? -12.290 0.872 20.018 1.00 86.06 115 ILE A C 1
ATOM 982 O O . ILE A 1 115 ? -12.449 0.591 18.831 1.00 86.06 115 ILE A O 1
ATOM 986 N N . PHE A 1 116 ? -11.110 0.705 20.622 1.00 88.25 116 PHE A N 1
ATOM 987 C CA . PHE A 1 116 ? -9.945 0.199 19.897 1.00 88.25 116 PHE A CA 1
ATOM 988 C C . PHE A 1 116 ? -10.180 -1.216 19.368 1.00 88.25 116 PHE A C 1
ATOM 990 O O . PHE A 1 116 ? -9.771 -1.539 18.250 1.00 88.25 116 PHE A O 1
ATOM 997 N N . LYS A 1 117 ? -10.870 -2.055 20.145 1.00 88.94 117 LYS A N 1
ATOM 998 C CA . LYS A 1 117 ? -11.259 -3.403 19.737 1.00 88.94 117 LYS A CA 1
ATOM 999 C C . LYS A 1 117 ? -12.211 -3.376 18.544 1.00 88.94 117 LYS A C 1
ATOM 1001 O O . LYS A 1 117 ? -11.969 -4.107 17.587 1.00 88.94 117 LYS A O 1
ATOM 1006 N N . GLU A 1 118 ? -13.241 -2.530 18.564 1.00 87.88 118 GLU A N 1
ATOM 1007 C CA . GLU A 1 118 ? -14.154 -2.364 17.425 1.00 87.88 118 GLU A CA 1
ATOM 1008 C C . GLU A 1 118 ? -13.412 -1.899 16.170 1.00 87.88 118 GLU A C 1
ATOM 1010 O O . GLU A 1 118 ? -13.529 -2.536 15.122 1.00 87.88 118 GLU A O 1
ATOM 1015 N N . ILE A 1 119 ? -12.569 -0.865 16.294 1.00 87.38 119 ILE A N 1
ATOM 1016 C CA . ILE A 1 119 ? -11.725 -0.384 15.195 1.00 87.38 119 ILE A CA 1
ATOM 1017 C C . ILE A 1 119 ? -10.873 -1.533 14.659 1.00 87.38 119 ILE A C 1
ATOM 1019 O O . ILE A 1 119 ? -10.878 -1.780 13.458 1.00 87.38 119 ILE A O 1
ATOM 1023 N N . SER A 1 120 ? -10.166 -2.259 15.524 1.00 87.31 120 SER A N 1
ATOM 1024 C CA . SER A 1 120 ? -9.265 -3.349 15.133 1.00 87.31 120 SER A CA 1
ATOM 1025 C C . SER A 1 120 ? -9.983 -4.505 14.431 1.00 87.31 120 SER A C 1
ATOM 1027 O O . SER A 1 120 ? -9.383 -5.180 13.596 1.00 87.31 120 SER A O 1
ATOM 1029 N N . CYS A 1 121 ? -11.267 -4.726 14.725 1.00 85.62 121 CYS A N 1
ATOM 1030 C CA . CYS A 1 121 ? -12.081 -5.761 14.091 1.00 85.62 121 CYS A CA 1
ATOM 1031 C C . CYS A 1 121 ? -12.568 -5.397 12.677 1.00 85.62 121 CYS A C 1
ATOM 1033 O O . CYS A 1 121 ? -13.069 -6.277 11.969 1.00 85.62 121 CYS A O 1
ATOM 1035 N N . CYS A 1 122 ? -12.415 -4.146 12.226 1.00 80.12 122 CYS A N 1
ATOM 1036 C CA . CYS A 1 122 ? -12.846 -3.742 10.890 1.00 80.12 122 CYS A CA 1
ATOM 1037 C C . CYS A 1 122 ? -12.086 -4.504 9.790 1.00 80.12 122 CYS A C 1
ATOM 1039 O O . CYS A 1 122 ? -10.856 -4.520 9.733 1.00 80.12 122 CYS A O 1
ATOM 1041 N N . LYS A 1 123 ? -12.827 -5.064 8.824 1.00 77.50 123 LYS A N 1
ATOM 1042 C CA . LYS A 1 123 ? -12.259 -5.830 7.694 1.00 77.50 123 LYS A CA 1
ATOM 1043 C C . LYS A 1 123 ? -11.327 -5.008 6.792 1.00 77.50 123 LYS A C 1
ATOM 1045 O O . LYS A 1 123 ? -10.575 -5.588 6.014 1.00 77.50 123 LYS A O 1
ATOM 1050 N N . ILE A 1 124 ? -11.365 -3.678 6.899 1.00 76.00 124 ILE A N 1
ATOM 1051 C CA . ILE A 1 124 ? -10.520 -2.743 6.142 1.00 76.00 124 ILE A CA 1
ATOM 1052 C C . ILE A 1 124 ? -9.024 -2.929 6.433 1.00 76.00 124 ILE A C 1
ATOM 1054 O O . ILE A 1 124 ? -8.199 -2.553 5.604 1.00 76.00 124 ILE A O 1
ATOM 1058 N N . TRP A 1 125 ? -8.678 -3.533 7.577 1.00 79.44 125 TRP A N 1
ATOM 1059 C CA . TRP A 1 125 ? -7.292 -3.786 7.980 1.00 79.44 125 TRP A CA 1
ATOM 1060 C C . TRP A 1 125 ? -6.719 -5.112 7.458 1.00 79.44 125 TRP A C 1
ATOM 1062 O O . TRP A 1 125 ? -5.535 -5.382 7.646 1.00 79.44 125 TRP A O 1
ATOM 1072 N N . ASP A 1 126 ? -7.524 -5.957 6.803 1.00 76.75 126 ASP A N 1
ATOM 1073 C CA . ASP A 1 126 ? -7.061 -7.230 6.240 1.00 76.75 126 ASP A CA 1
ATOM 1074 C C . ASP A 1 126 ? -6.455 -7.031 4.841 1.00 76.75 126 ASP A C 1
ATOM 1076 O O . ASP A 1 126 ? -7.089 -7.269 3.809 1.00 76.75 126 ASP A O 1
ATOM 1080 N N . PHE A 1 127 ? -5.194 -6.593 4.815 1.00 71.31 127 PHE A N 1
ATOM 1081 C CA . PHE A 1 127 ? -4.459 -6.252 3.589 1.00 71.31 127 PHE A CA 1
ATOM 1082 C C . PHE A 1 127 ? -3.988 -7.453 2.755 1.00 71.31 127 PHE A C 1
ATOM 1084 O O . PHE A 1 127 ? -3.367 -7.272 1.703 1.00 71.31 127 PHE A O 1
ATOM 1091 N N . ASN A 1 128 ? -4.296 -8.672 3.204 1.00 68.19 128 ASN A N 1
ATOM 1092 C CA . ASN A 1 128 ? -3.924 -9.918 2.538 1.00 68.19 128 ASN A CA 1
ATOM 1093 C C . ASN A 1 128 ? -5.030 -10.462 1.616 1.00 68.19 128 ASN A C 1
ATOM 1095 O O . ASN A 1 128 ? -4.807 -11.442 0.902 1.00 68.19 128 ASN A O 1
ATOM 1099 N N . LYS A 1 129 ? -6.216 -9.836 1.604 1.00 62.50 129 LYS A N 1
ATOM 1100 C CA . LYS A 1 129 ? -7.372 -10.238 0.783 1.00 62.50 129 LYS A CA 1
ATOM 1101 C C . LYS A 1 129 ? -7.547 -9.336 -0.450 1.00 62.50 129 LYS A C 1
ATOM 1103 O O . LYS A 1 129 ? -6.597 -8.737 -0.948 1.00 62.50 129 LYS A O 1
ATOM 1108 N N . ALA A 1 130 ? -8.764 -9.278 -1.001 1.00 59.38 130 ALA A N 1
ATOM 1109 C CA . ALA A 1 130 ? -9.114 -8.480 -2.183 1.00 59.38 130 ALA A CA 1
ATOM 1110 C C . ALA A 1 130 ? -8.823 -6.972 -2.025 1.00 59.38 130 ALA A C 1
ATOM 1112 O O . ALA A 1 130 ? -8.728 -6.258 -3.023 1.00 59.38 130 ALA A O 1
ATOM 1113 N N . TYR A 1 131 ? -8.641 -6.509 -0.786 1.00 65.75 131 TYR A N 1
ATOM 1114 C CA . TYR A 1 131 ? -8.349 -5.133 -0.413 1.00 65.75 131 TYR A CA 1
ATOM 1115 C C . TYR A 1 131 ? -6.907 -5.061 0.086 1.00 65.75 131 TYR A C 1
ATOM 1117 O O . TYR A 1 131 ? -6.537 -5.769 1.012 1.00 65.75 131 TYR A O 1
ATOM 1125 N N . ASN A 1 132 ? -6.069 -4.240 -0.540 1.00 69.12 132 ASN A N 1
ATOM 1126 C CA . ASN A 1 132 ? -4.693 -4.017 -0.093 1.00 69.12 132 ASN A CA 1
ATOM 1127 C C . ASN A 1 132 ? -4.426 -2.512 0.060 1.00 69.12 132 ASN A C 1
ATOM 1129 O O . ASN A 1 132 ? -5.220 -1.687 -0.397 1.00 69.12 132 ASN A O 1
ATOM 1133 N N . LEU A 1 133 ? -3.298 -2.146 0.674 1.00 75.38 133 LEU A N 1
ATOM 1134 C CA . LEU A 1 133 ? -2.942 -0.749 0.967 1.00 75.38 133 LEU A CA 1
ATOM 1135 C C . LEU A 1 133 ? -2.944 0.162 -0.263 1.00 75.38 133 LEU A C 1
ATOM 1137 O O . LEU A 1 133 ? -3.191 1.359 -0.127 1.00 75.38 133 LEU A O 1
ATOM 1141 N N . SER A 1 134 ? -2.731 -0.384 -1.464 1.00 79.56 134 SER A N 1
ATOM 1142 C CA . SER A 1 134 ? -2.809 0.414 -2.689 1.00 79.56 134 SER A CA 1
ATOM 1143 C C . SER A 1 134 ? -4.210 0.977 -2.926 1.00 79.56 134 SER A C 1
ATOM 1145 O O . SER A 1 134 ? -4.330 2.081 -3.442 1.00 79.56 134 SER A O 1
ATOM 1147 N N . MET A 1 135 ? -5.275 0.273 -2.521 1.00 77.88 135 MET A N 1
ATOM 1148 C CA . MET A 1 135 ? -6.650 0.765 -2.654 1.00 77.88 135 MET A CA 1
ATOM 1149 C C . MET A 1 135 ? -6.906 1.956 -1.734 1.00 77.88 135 MET A C 1
ATOM 1151 O O . MET A 1 135 ? -7.413 2.976 -2.198 1.00 77.88 135 MET A O 1
ATOM 1155 N N . LEU A 1 136 ? -6.466 1.864 -0.474 1.00 75.88 136 LEU A N 1
ATOM 1156 C CA . LEU A 1 136 ? -6.527 2.985 0.465 1.00 75.88 136 LEU A CA 1
ATOM 1157 C C . LEU A 1 136 ? -5.705 4.172 -0.042 1.00 75.88 136 LEU A C 1
ATOM 1159 O O . LEU A 1 136 ? -6.202 5.292 -0.084 1.00 75.88 136 LEU A O 1
ATOM 1163 N N . ALA A 1 137 ? -4.481 3.925 -0.515 1.00 78.94 137 ALA A N 1
ATOM 1164 C CA . ALA A 1 137 ? -3.619 4.965 -1.073 1.00 78.94 137 ALA A CA 1
ATOM 1165 C C . ALA A 1 137 ? -4.209 5.626 -2.335 1.00 78.94 137 ALA A C 1
ATOM 1167 O O . ALA A 1 137 ? -3.919 6.787 -2.615 1.00 78.94 137 ALA A O 1
ATOM 1168 N N . LYS A 1 138 ? -5.044 4.907 -3.097 1.00 80.06 138 LYS A N 1
ATOM 1169 C CA . LYS A 1 138 ? -5.790 5.441 -4.249 1.00 80.06 138 LYS A CA 1
ATOM 1170 C C . LYS A 1 138 ? -7.051 6.221 -3.848 1.00 80.06 138 LYS A C 1
ATOM 1172 O O . LYS A 1 138 ? -7.617 6.902 -4.704 1.00 80.06 138 LYS A O 1
ATOM 1177 N N . GLY A 1 139 ? -7.470 6.145 -2.584 1.00 73.69 139 GLY A N 1
ATOM 1178 C CA . GLY A 1 139 ? -8.704 6.749 -2.076 1.00 73.69 139 GLY A CA 1
ATOM 1179 C C . GLY A 1 139 ? -9.955 5.893 -2.296 1.00 73.69 139 GLY A C 1
ATOM 1180 O O . GLY A 1 139 ? -11.066 6.404 -2.180 1.00 73.69 139 GLY A O 1
ATOM 1181 N N . PHE A 1 140 ? -9.807 4.606 -2.627 1.00 71.81 140 PHE A N 1
ATOM 1182 C CA . PHE A 1 140 ? -10.942 3.694 -2.747 1.00 71.81 140 PHE A CA 1
ATOM 1183 C C . PHE A 1 140 ? -11.330 3.152 -1.369 1.00 71.81 140 PHE A C 1
ATOM 1185 O O . PHE A 1 140 ? -10.576 2.396 -0.758 1.00 71.81 140 PHE A O 1
ATOM 1192 N N . ILE A 1 141 ? -12.530 3.508 -0.907 1.00 65.44 141 ILE A N 1
ATOM 1193 C CA . ILE A 1 141 ? -13.176 2.911 0.266 1.00 65.44 141 ILE A CA 1
ATOM 1194 C C . ILE A 1 141 ? -14.262 1.970 -0.254 1.00 65.44 141 ILE A C 1
ATOM 1196 O O . ILE A 1 141 ? -15.144 2.392 -1.002 1.00 65.44 141 ILE A O 1
ATOM 1200 N N . TYR A 1 142 ? -14.184 0.687 0.096 1.00 61.59 142 TYR A N 1
ATOM 1201 C CA . TYR A 1 142 ? -15.199 -0.280 -0.318 1.00 61.59 142 TYR A CA 1
ATOM 1202 C C . TYR A 1 142 ? -16.501 -0.062 0.452 1.00 61.59 142 TYR A C 1
ATOM 1204 O O . TYR A 1 142 ? -16.488 0.049 1.674 1.00 61.59 142 TYR A O 1
ATOM 1212 N N . VAL A 1 143 ? -17.632 -0.056 -0.255 1.00 58.47 143 VAL A N 1
ATOM 1213 C CA . VAL A 1 143 ? -18.965 0.121 0.352 1.00 58.47 143 VAL A CA 1
ATOM 1214 C C . VAL A 1 143 ? -19.308 -1.040 1.295 1.00 58.47 143 VAL A C 1
ATOM 1216 O O . VAL A 1 143 ? -19.954 -0.834 2.317 1.00 58.47 143 VAL A O 1
ATOM 1219 N N . ASP A 1 144 ? -18.785 -2.239 1.030 1.00 56.44 144 ASP A N 1
ATOM 1220 C CA . ASP A 1 144 ? -18.952 -3.413 1.901 1.00 56.44 144 ASP A CA 1
ATOM 1221 C C . ASP A 1 144 ? -18.232 -3.281 3.259 1.00 56.44 144 ASP A C 1
ATOM 1223 O O . ASP A 1 144 ? -18.468 -4.085 4.156 1.00 56.44 144 ASP A O 1
ATOM 1227 N N . LEU A 1 145 ? -17.362 -2.273 3.421 1.00 53.19 145 LEU A N 1
ATOM 1228 C CA . LEU A 1 145 ? -16.749 -1.896 4.703 1.00 53.19 145 LEU A CA 1
ATOM 1229 C C . LEU A 1 145 ? -17.602 -0.896 5.496 1.00 53.19 145 LEU A C 1
ATOM 1231 O O . LEU A 1 145 ? -17.323 -0.660 6.664 1.00 53.19 145 LEU A O 1
ATOM 1235 N N . VAL A 1 146 ? -18.606 -0.287 4.860 1.00 51.41 146 VAL A N 1
ATOM 1236 C CA . VAL A 1 146 ? -19.525 0.685 5.476 1.00 51.41 146 VAL A CA 1
ATOM 1237 C C . VAL A 1 146 ? -20.784 -0.010 6.012 1.00 51.41 146 VAL A C 1
ATOM 1239 O O . VAL A 1 146 ? -21.440 0.512 6.904 1.00 51.41 146 VAL A O 1
ATOM 1242 N N . ASN A 1 147 ? -21.103 -1.201 5.494 1.00 43.94 147 ASN A N 1
ATOM 1243 C CA . ASN A 1 147 ? -22.334 -1.941 5.794 1.00 43.94 147 ASN A CA 1
ATOM 1244 C C . ASN A 1 147 ? -22.119 -3.202 6.660 1.00 43.94 147 ASN A C 1
ATOM 1246 O O . ASN A 1 147 ? -22.986 -4.078 6.662 1.00 43.94 147 ASN A O 1
ATOM 1250 N N . SER A 1 148 ? -20.970 -3.341 7.333 1.00 44.88 148 SER A N 1
ATOM 1251 C CA . SER A 1 148 ? -20.664 -4.481 8.215 1.00 44.88 148 SER A CA 1
ATOM 1252 C C . SER A 1 148 ? -20.881 -4.162 9.682 1.00 44.88 148 SER A C 1
ATOM 1254 O O . SER A 1 148 ? -20.321 -3.125 10.099 1.00 44.88 148 SER A O 1
#

Secondary structure (DSSP, 8-state):
-----------SHHHHHHHHHHHHHHHHHHHHHHHHHHHTT-S--HHHHHHH-TTTS-TT---TTTSSS---HHHHTT-HHHHHHHHHHHHHHHHHHHHHHHHHH--TT--HHHHHHHHHH-GGG-TTSS--HHHHHHT---GGGT--

Solvent-accessible surface area (backbone atoms only — not comparable to full-atom values): 9035 Å² total; per-residue (Å²): 138,79,89,80,85,75,75,79,76,84,75,67,63,68,55,46,54,51,50,50,52,52,50,51,52,51,48,50,53,52,50,55,56,48,44,54,22,54,63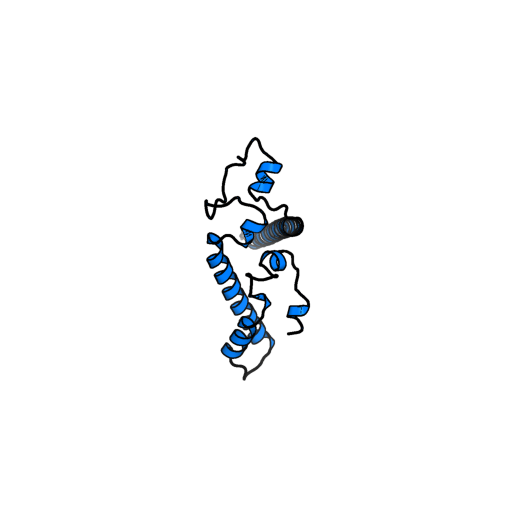,70,66,61,48,88,32,58,55,51,39,25,74,76,38,56,93,80,34,63,86,84,57,48,24,91,76,67,66,73,51,68,30,34,72,72,39,68,72,64,36,73,76,47,44,65,60,49,53,54,52,49,53,54,48,53,53,52,51,43,51,52,50,58,71,71,60,76,59,93,80,68,59,66,67,58,52,46,51,56,61,69,65,42,73,86,74,49,54,88,56,101,50,36,63,62,41,56,67,54,67,56,76,63,68,76,70,74,76,111

Radius of gyration: 23.69 Å; Cα contacts (8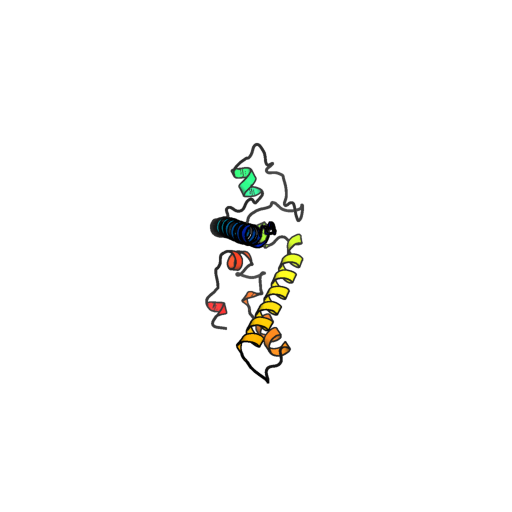 Å, |Δi|>4): 90; chains: 1; bounding box: 42×78×51 Å

Nearest PDB structures (foldseek):
  8gh6-assembly1_A  TM=5.908E-01  e=6.651E+00  Bombyx mori

Mean predicted aligned error: 11.91 Å

Organism: NCBI:txid588596

Foldseek 3Di:
DDDDPPPPDDPDPVVVVVVVVVVVVVVVVVLVVVLVCLQVVCPPWLVNVCVVCVVVGPQPADDPQQRPHGTGSVCVQVPPSCVVVLVVVLLVVLVVVLVVCCVPVVDPDDDSVVSSVVSVPQPQSVQVPPHHVSCVSNVHDDVVSVVD

pLDDT: mean 77.63, std 15.75, range [36.88, 97.19]